Protein AF-A0A815UFK5-F1 (afdb_monomer_lite)

Structure (mmCIF, N/CA/C/O backbone):
data_AF-A0A815UFK5-F1
#
_entry.id   AF-A0A815UFK5-F1
#
loop_
_atom_site.group_PDB
_atom_site.id
_atom_site.type_symbol
_atom_site.label_atom_id
_atom_site.label_alt_id
_atom_site.label_comp_id
_atom_site.label_asym_id
_atom_site.label_entity_id
_atom_site.label_seq_id
_atom_site.pdbx_PDB_ins_code
_atom_site.Cartn_x
_atom_site.Cartn_y
_atom_site.Cartn_z
_atom_site.occupancy
_atom_site.B_iso_or_equiv
_atom_site.auth_seq_id
_atom_site.auth_comp_id
_atom_site.auth_asym_id
_atom_site.auth_atom_id
_atom_site.pdbx_PDB_model_num
ATOM 1 N N . LYS A 1 1 ? 36.139 -1.432 -31.215 1.00 56.62 1 LYS A N 1
ATOM 2 C CA . LYS A 1 1 ? 35.997 -2.813 -30.691 1.00 56.62 1 LYS A CA 1
ATOM 3 C C . LYS A 1 1 ? 36.083 -2.742 -29.177 1.00 56.62 1 LYS A C 1
ATOM 5 O O . LYS A 1 1 ? 37.00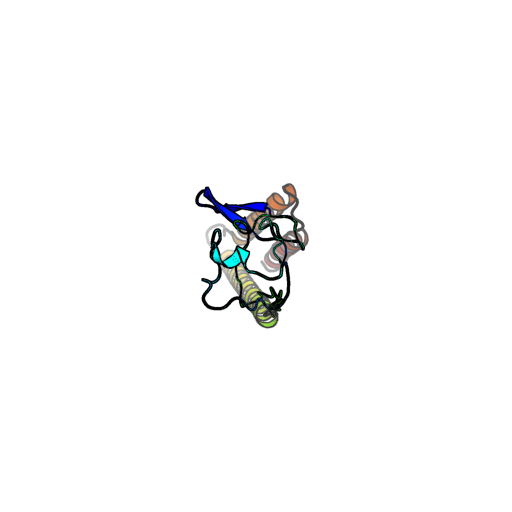8 -2.100 -28.701 1.00 56.62 1 LYS A O 1
ATOM 10 N N . TYR A 1 2 ? 35.176 -3.377 -28.446 1.00 52.62 2 TYR A N 1
ATOM 11 C CA . TYR A 1 2 ? 35.371 -3.650 -27.021 1.00 52.62 2 TYR A CA 1
ATOM 12 C C . TYR A 1 2 ? 35.051 -5.125 -26.753 1.00 52.62 2 TYR A C 1
ATOM 14 O O . TYR A 1 2 ? 34.281 -5.738 -27.498 1.00 52.62 2 TYR A O 1
ATOM 22 N N . ILE A 1 3 ? 35.731 -5.711 -25.771 1.00 52.44 3 ILE A N 1
ATOM 23 C CA . ILE A 1 3 ? 35.521 -7.096 -25.342 1.00 52.44 3 ILE A CA 1
ATOM 24 C C . ILE A 1 3 ? 34.447 -7.050 -24.260 1.00 52.44 3 ILE A C 1
ATOM 26 O O . ILE A 1 3 ? 34.575 -6.281 -23.307 1.00 52.44 3 ILE A O 1
ATOM 30 N N . LYS A 1 4 ? 33.375 -7.825 -24.428 1.00 48.56 4 LYS A N 1
ATOM 31 C CA . LYS A 1 4 ? 32.468 -8.150 -23.327 1.00 48.56 4 LYS A CA 1
ATOM 32 C C . LYS A 1 4 ? 32.757 -9.576 -22.887 1.00 48.56 4 LYS A C 1
ATOM 34 O O . LYS A 1 4 ? 32.911 -10.466 -23.723 1.00 48.56 4 LYS A O 1
ATOM 39 N N . HIS A 1 5 ? 32.833 -9.763 -21.578 1.00 46.47 5 HIS A N 1
ATOM 40 C CA . HIS A 1 5 ? 32.765 -11.082 -20.971 1.00 46.47 5 HIS A CA 1
ATOM 41 C C . HIS A 1 5 ? 31.284 -11.395 -20.780 1.00 46.47 5 HIS A C 1
ATOM 43 O O . HIS A 1 5 ? 30.564 -10.588 -20.188 1.00 46.47 5 HIS A O 1
ATOM 49 N N . ASP A 1 6 ? 30.814 -12.506 -21.340 1.00 53.47 6 ASP A N 1
ATOM 50 C CA . ASP A 1 6 ? 29.507 -13.031 -20.957 1.00 53.47 6 ASP A CA 1
ATOM 51 C C . ASP A 1 6 ? 29.577 -13.685 -19.566 1.00 53.47 6 ASP A C 1
ATOM 53 O O . ASP A 1 6 ? 30.656 -13.877 -19.001 1.00 53.47 6 ASP A O 1
ATOM 57 N N . GLU A 1 7 ? 28.419 -14.028 -19.001 1.00 58.59 7 GLU A N 1
ATOM 58 C CA . GLU A 1 7 ? 28.291 -14.663 -17.678 1.00 58.59 7 GLU A CA 1
ATOM 59 C C . GLU A 1 7 ? 29.023 -16.020 -17.586 1.00 58.59 7 GLU A C 1
ATOM 61 O O . GLU A 1 7 ? 29.221 -16.550 -16.495 1.00 58.59 7 GLU A O 1
ATOM 66 N N . THR A 1 8 ? 29.474 -16.564 -18.725 1.00 63.97 8 THR A N 1
ATOM 67 C CA . THR A 1 8 ? 30.228 -17.820 -18.839 1.00 63.97 8 THR A CA 1
ATOM 68 C C . THR A 1 8 ? 31.736 -17.620 -19.036 1.00 63.97 8 THR A C 1
ATOM 70 O O . THR A 1 8 ? 32.476 -18.594 -19.161 1.00 63.97 8 THR A O 1
ATOM 73 N N . GLY A 1 9 ? 32.219 -16.371 -19.049 1.00 53.41 9 GLY A N 1
ATOM 74 C CA . GLY A 1 9 ? 33.633 -16.030 -19.229 1.00 53.41 9 GLY A CA 1
ATOM 75 C C . GLY A 1 9 ? 34.127 -16.093 -20.679 1.00 53.41 9 GLY A C 1
ATOM 76 O O . GLY A 1 9 ? 35.324 -15.934 -20.923 1.00 53.41 9 GLY A O 1
ATOM 77 N N . LYS A 1 10 ? 33.241 -16.294 -21.660 1.00 54.78 10 LYS A N 1
ATOM 78 C CA . LYS A 1 10 ? 33.602 -16.329 -23.077 1.00 54.78 10 LYS A CA 1
ATOM 79 C C . LYS A 1 10 ? 33.713 -14.900 -23.607 1.00 54.78 10 LYS A C 1
ATOM 81 O O . LYS A 1 10 ? 32.796 -14.085 -23.505 1.00 54.78 10 LYS A O 1
ATOM 86 N N . GLU A 1 11 ? 34.873 -14.581 -24.173 1.00 54.75 11 GLU A N 1
ATOM 87 C CA . GLU A 1 11 ? 35.126 -13.267 -24.759 1.00 54.75 11 GLU A CA 1
ATOM 88 C C . GLU A 1 11 ? 34.340 -13.107 -26.061 1.00 54.75 11 GLU A C 1
ATOM 90 O O . GLU A 1 11 ? 34.618 -13.762 -27.071 1.00 54.75 11 GLU A O 1
ATOM 95 N N . THR A 1 12 ? 33.367 -12.200 -26.064 1.00 52.12 12 THR A N 1
ATOM 96 C CA . THR A 1 12 ? 32.642 -11.816 -27.274 1.00 52.12 12 THR A CA 1
ATOM 97 C C . THR A 1 12 ? 33.147 -10.467 -27.771 1.00 52.12 12 THR A C 1
ATOM 99 O O . THR A 1 12 ? 33.166 -9.448 -27.074 1.00 52.12 12 THR A O 1
ATOM 102 N N . ILE A 1 13 ? 33.625 -10.466 -29.016 1.00 58.94 13 ILE A N 1
ATOM 103 C CA . ILE A 1 13 ? 34.114 -9.265 -29.687 1.00 58.94 13 ILE A CA 1
ATOM 104 C C . ILE A 1 13 ? 32.907 -8.496 -30.222 1.00 58.94 13 ILE A C 1
ATOM 106 O O . ILE A 1 13 ? 32.288 -8.921 -31.197 1.00 58.94 13 ILE A O 1
ATOM 110 N N . HIS A 1 14 ? 32.616 -7.334 -29.636 1.00 57.62 14 HIS A N 1
ATOM 111 C CA . HIS A 1 14 ? 31.624 -6.415 -30.188 1.00 57.62 14 HIS A CA 1
ATOM 112 C C . HIS A 1 14 ? 32.267 -5.473 -31.215 1.00 57.62 14 HIS A C 1
ATOM 114 O O . HIS A 1 14 ? 33.199 -4.704 -30.922 1.00 57.62 14 HIS A O 1
ATOM 120 N N . PHE A 1 15 ? 31.750 -5.539 -32.442 1.00 64.50 15 PHE A N 1
ATOM 121 C CA . PHE A 1 15 ? 32.123 -4.666 -33.550 1.00 64.50 15 PHE A CA 1
ATOM 122 C C . PHE A 1 15 ? 31.351 -3.353 -33.416 1.00 64.50 15 PHE A C 1
ATOM 124 O O . PHE A 1 15 ? 30.128 -3.345 -33.370 1.00 64.50 15 PHE A O 1
ATOM 131 N N . VAL A 1 16 ? 32.085 -2.248 -33.276 1.00 60.81 16 VAL A N 1
ATOM 132 C CA . VAL A 1 16 ? 31.518 -0.935 -32.911 1.00 60.81 16 VAL A CA 1
ATOM 133 C C . VAL A 1 16 ? 31.031 -0.163 -34.140 1.00 60.81 16 VAL A C 1
ATOM 135 O O . VAL A 1 16 ? 30.161 0.690 -34.016 1.00 60.81 16 VAL A O 1
ATOM 138 N N . SER A 1 17 ? 31.572 -0.450 -35.326 1.00 70.50 17 SER A N 1
ATOM 139 C CA . SER A 1 17 ? 31.273 0.315 -36.535 1.00 70.50 17 SER A CA 1
ATOM 140 C C . SER A 1 17 ? 31.242 -0.556 -37.790 1.00 70.50 17 SER A C 1
ATOM 142 O O . SER A 1 17 ? 32.100 -1.417 -38.002 1.00 70.50 17 SER A O 1
ATOM 144 N N . ARG A 1 18 ? 30.247 -0.292 -38.645 1.00 80.88 18 ARG A N 1
ATOM 145 C CA . ARG A 1 18 ? 30.189 -0.789 -40.024 1.00 80.88 18 ARG A CA 1
ATOM 146 C C . ARG A 1 18 ? 31.228 -0.043 -40.858 1.00 80.88 18 ARG A C 1
ATOM 148 O O . ARG A 1 18 ? 31.261 1.183 -40.832 1.00 80.88 18 ARG A O 1
ATOM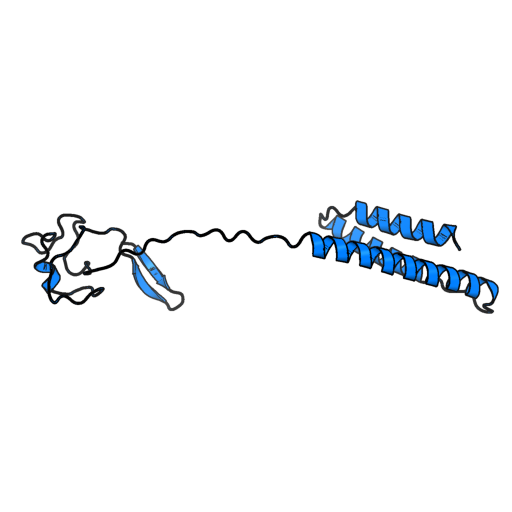 155 N N . CYS A 1 19 ? 32.049 -0.780 -41.604 1.00 85.38 19 CYS A N 1
ATOM 156 C CA . CYS A 1 19 ? 33.118 -0.186 -42.411 1.00 85.38 19 CYS A CA 1
ATOM 157 C C . CYS A 1 19 ? 32.581 0.434 -43.708 1.00 85.38 19 CYS A C 1
ATOM 159 O O . CYS A 1 19 ? 32.927 1.562 -44.022 1.00 85.38 19 CYS A O 1
ATOM 161 N N . HIS A 1 20 ? 31.675 -0.239 -44.419 1.00 83.12 20 HIS A N 1
ATOM 162 C CA . HIS A 1 20 ? 30.965 0.319 -45.574 1.00 83.12 20 HIS A CA 1
ATOM 163 C C . HIS A 1 20 ? 29.577 -0.317 -45.708 1.00 83.12 20 HIS A C 1
ATOM 165 O O . HIS A 1 20 ? 29.292 -1.348 -45.097 1.00 83.12 20 HIS A O 1
ATOM 171 N N . LYS A 1 21 ? 28.694 0.326 -46.477 1.00 77.12 21 LYS A N 1
ATOM 172 C CA . LYS A 1 21 ? 27.385 -0.232 -46.847 1.00 77.12 21 LYS A CA 1
ATOM 173 C C . LYS A 1 21 ? 27.555 -1.153 -48.059 1.00 77.12 21 LYS A C 1
ATOM 175 O O . LYS A 1 21 ? 28.343 -0.814 -48.933 1.00 77.12 21 LYS A O 1
ATOM 180 N N . HIS A 1 22 ? 26.788 -2.247 -48.097 1.00 76.12 22 HIS A N 1
ATOM 181 C CA . HIS A 1 22 ? 26.732 -3.232 -49.189 1.00 76.12 22 HIS A CA 1
ATOM 182 C C . HIS A 1 22 ? 28.105 -3.794 -49.588 1.00 76.12 22 HIS A C 1
ATOM 184 O O . HIS A 1 22 ? 28.816 -3.226 -50.413 1.00 76.12 22 HIS A O 1
ATOM 190 N N . CYS A 1 23 ? 28.488 -4.922 -48.990 1.00 82.94 23 CYS A N 1
ATOM 191 C CA . CYS A 1 23 ? 29.649 -5.671 -49.452 1.00 82.94 23 CYS A CA 1
ATOM 192 C C . CYS A 1 23 ? 29.242 -6.581 -50.610 1.00 82.94 23 CYS A C 1
ATOM 194 O O . CYS A 1 23 ? 28.275 -7.324 -50.496 1.00 82.94 23 CYS A O 1
ATOM 196 N N . TYR A 1 24 ? 29.970 -6.485 -51.721 1.00 81.19 24 TYR A N 1
ATOM 197 C CA . TYR A 1 24 ? 29.717 -7.255 -52.943 1.00 81.19 24 TYR A CA 1
ATOM 198 C C . TYR A 1 24 ? 30.586 -8.516 -53.023 1.00 81.19 24 TYR A C 1
ATOM 200 O O . TYR A 1 24 ? 30.790 -9.059 -54.103 1.00 81.19 24 TYR A O 1
ATOM 208 N N . LEU A 1 25 ? 31.151 -8.955 -51.894 1.00 84.44 25 LEU A N 1
ATOM 209 C CA . LEU A 1 25 ? 31.897 -10.203 -51.843 1.00 84.44 25 LEU A CA 1
ATOM 210 C C . LEU A 1 25 ? 30.928 -11.380 -51.957 1.00 84.44 25 LEU A C 1
ATOM 212 O O . LEU A 1 25 ? 30.065 -11.577 -51.104 1.00 84.44 25 LEU A O 1
ATOM 216 N N . GLU A 1 26 ? 31.093 -12.170 -53.010 1.00 76.25 26 GLU A N 1
ATOM 217 C CA . GLU A 1 26 ? 30.329 -13.394 -53.226 1.00 76.25 26 GLU A CA 1
ATOM 218 C C . GLU A 1 26 ? 31.054 -14.593 -52.599 1.00 76.25 26 GLU A C 1
ATOM 220 O O . GLU A 1 26 ? 32.282 -14.645 -52.558 1.00 76.25 26 GLU A O 1
ATOM 225 N N . ASN A 1 27 ? 30.294 -15.584 -52.121 1.00 74.56 27 ASN A N 1
ATOM 226 C CA . ASN A 1 27 ? 30.813 -16.832 -51.537 1.00 74.56 27 ASN A CA 1
ATOM 227 C C . ASN A 1 27 ? 31.652 -16.673 -50.251 1.00 74.56 27 ASN A C 1
ATOM 229 O O . ASN A 1 27 ? 32.470 -17.535 -49.925 1.00 74.56 27 ASN A O 1
ATOM 233 N N . VAL A 1 28 ? 31.427 -15.605 -49.483 1.00 81.31 28 VAL A N 1
ATOM 234 C CA . VAL A 1 28 ? 32.065 -15.395 -48.175 1.00 81.31 28 VAL A CA 1
ATOM 235 C C . VAL A 1 28 ? 31.089 -15.760 -47.063 1.00 81.31 28 VAL A C 1
ATOM 237 O O . VAL A 1 28 ? 29.944 -15.323 -47.068 1.00 81.31 28 VAL A O 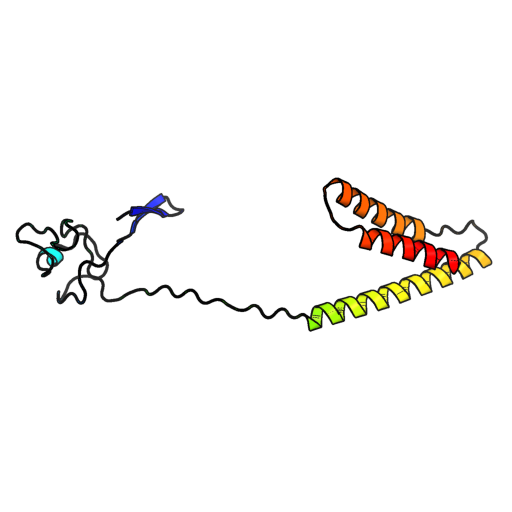1
ATOM 240 N N . ALA A 1 29 ? 31.541 -16.566 -46.100 1.00 79.69 29 ALA A N 1
ATOM 241 C CA . ALA A 1 29 ? 30.725 -16.939 -44.950 1.00 79.69 29 ALA A CA 1
ATOM 242 C C . ALA A 1 29 ? 30.378 -15.711 -44.088 1.00 79.69 29 ALA A C 1
ATOM 244 O O . ALA A 1 29 ? 31.274 -15.003 -43.612 1.00 79.69 29 ALA A O 1
ATOM 245 N N . ASP A 1 30 ? 29.080 -15.495 -43.870 1.00 81.25 30 ASP A N 1
ATOM 246 C CA . ASP A 1 30 ? 28.555 -14.418 -43.031 1.00 81.25 30 ASP A CA 1
ATOM 247 C C . ASP A 1 30 ? 28.970 -14.590 -41.563 1.00 81.25 30 ASP A C 1
ATOM 249 O O . ASP A 1 30 ? 29.120 -15.698 -41.053 1.00 81.25 30 ASP A O 1
ATOM 253 N N . GLU A 1 31 ? 29.172 -13.469 -40.871 1.00 77.31 31 GLU A N 1
ATOM 254 C CA . GLU A 1 31 ? 29.513 -13.364 -39.446 1.00 77.31 31 GLU A CA 1
ATOM 255 C C . GLU A 1 31 ? 30.810 -14.058 -38.984 1.00 77.31 31 GLU A C 1
ATOM 257 O O . GLU A 1 31 ? 31.122 -14.054 -37.784 1.00 77.31 31 GLU A O 1
ATOM 262 N N . VAL A 1 32 ? 31.614 -14.586 -39.906 1.00 81.62 32 VAL A N 1
ATOM 263 C CA . VAL A 1 32 ? 32.895 -15.240 -39.613 1.00 81.62 32 VAL A CA 1
ATOM 264 C C . VAL A 1 32 ? 34.032 -14.213 -39.607 1.00 81.62 32 VAL A C 1
ATOM 266 O O . VAL A 1 32 ? 34.202 -13.444 -40.552 1.00 81.62 32 VAL A O 1
ATOM 269 N N . VAL A 1 33 ? 34.819 -14.193 -38.523 1.00 80.50 33 VAL A N 1
ATOM 270 C CA . VAL A 1 33 ? 36.115 -13.485 -38.484 1.00 80.50 33 VAL A CA 1
ATOM 271 C C . VAL A 1 33 ? 37.211 -14.352 -39.085 1.00 80.50 33 VAL A C 1
ATOM 273 O O . VAL A 1 33 ? 37.100 -15.574 -39.067 1.00 80.50 33 VAL A O 1
ATOM 276 N N . ASN A 1 34 ? 38.310 -13.728 -39.516 1.00 83.44 34 ASN A N 1
ATOM 277 C CA . ASN A 1 34 ? 39.475 -14.438 -40.052 1.00 83.44 34 ASN A CA 1
ATOM 278 C C . ASN A 1 34 ? 39.159 -15.264 -41.314 1.00 83.44 34 ASN A C 1
ATOM 280 O O . ASN A 1 34 ? 39.716 -16.338 -41.514 1.00 83.44 34 ASN A O 1
ATOM 284 N N . ASN A 1 35 ? 38.256 -14.757 -42.157 1.00 83.88 35 ASN A N 1
ATOM 285 C CA . ASN A 1 35 ? 38.027 -15.295 -43.491 1.00 83.88 35 ASN A CA 1
ATOM 286 C C . ASN A 1 35 ? 38.920 -14.556 -44.496 1.00 83.88 35 ASN A C 1
ATOM 288 O O . ASN A 1 35 ? 38.748 -13.356 -44.705 1.00 83.88 35 ASN A O 1
ATOM 292 N N . ASP A 1 36 ? 39.869 -15.267 -45.102 1.00 86.00 36 ASP A N 1
ATOM 293 C CA . ASP A 1 36 ? 40.842 -14.713 -46.047 1.00 86.00 36 ASP A CA 1
ATOM 294 C C . ASP A 1 36 ? 40.200 -14.021 -47.254 1.00 86.00 36 ASP A C 1
ATOM 296 O O . ASP A 1 36 ? 40.768 -13.051 -47.748 1.00 86.00 36 ASP A O 1
ATOM 300 N N . ALA A 1 37 ? 38.995 -14.428 -47.667 1.00 86.31 37 ALA A N 1
ATOM 301 C CA . ALA A 1 37 ? 38.259 -13.783 -48.757 1.00 86.31 37 ALA A CA 1
ATOM 302 C C . ALA A 1 37 ? 37.877 -12.321 -48.446 1.00 86.31 37 ALA A C 1
ATOM 304 O O . ALA A 1 37 ? 37.572 -11.540 -49.342 1.00 86.31 37 ALA A O 1
ATOM 305 N N . LEU A 1 38 ? 37.934 -11.904 -47.174 1.00 87.25 38 LEU A N 1
ATOM 306 C CA . LEU A 1 38 ? 37.743 -10.505 -46.786 1.00 87.25 38 LEU A CA 1
ATOM 307 C C . LEU A 1 38 ? 38.889 -9.596 -47.242 1.00 87.25 38 LEU A C 1
ATOM 309 O O . LEU A 1 38 ? 38.696 -8.381 -47.245 1.00 87.25 38 LEU A O 1
ATOM 313 N N . LYS A 1 39 ? 40.053 -10.147 -47.619 1.00 86.75 39 LYS A N 1
ATOM 314 C CA . LYS A 1 39 ? 41.160 -9.388 -48.229 1.00 86.75 39 LYS A CA 1
ATOM 315 C C . LYS A 1 39 ? 40.747 -8.750 -49.551 1.00 86.75 39 LYS A C 1
ATOM 317 O O . LYS A 1 39 ? 41.188 -7.646 -49.838 1.00 86.75 39 LYS A O 1
ATOM 322 N N . ASP A 1 40 ? 39.853 -9.406 -50.287 1.00 87.31 40 ASP A N 1
ATOM 323 C CA . ASP A 1 40 ? 39.372 -8.955 -51.596 1.00 87.31 40 ASP A CA 1
ATOM 324 C C . ASP A 1 40 ? 38.229 -7.932 -51.481 1.00 87.31 40 ASP A C 1
ATOM 326 O O . ASP A 1 40 ? 37.668 -7.474 -52.477 1.00 87.31 40 ASP A O 1
ATOM 330 N N . CYS A 1 41 ? 37.848 -7.560 -50.255 1.00 87.12 41 CYS A N 1
ATOM 331 C CA . CYS A 1 41 ? 36.859 -6.520 -50.029 1.00 87.12 41 CYS A CA 1
ATOM 332 C C . CYS A 1 41 ? 37.392 -5.170 -50.519 1.00 87.12 41 CYS A C 1
ATOM 334 O O . CYS A 1 41 ? 38.493 -4.765 -50.159 1.00 87.12 41 CYS A O 1
ATOM 336 N N . THR A 1 42 ? 36.562 -4.395 -51.222 1.00 87.38 42 THR A N 1
ATOM 337 C CA . THR A 1 42 ? 36.919 -3.052 -51.719 1.00 87.38 42 THR A CA 1
ATOM 338 C C . THR A 1 42 ? 37.310 -2.060 -50.621 1.00 87.38 42 THR A C 1
ATOM 340 O O . THR A 1 42 ? 37.870 -1.006 -50.904 1.00 87.38 42 THR A O 1
ATOM 343 N N . ALA A 1 43 ? 36.966 -2.351 -49.365 1.00 87.31 43 ALA A N 1
ATOM 344 C CA . ALA A 1 43 ? 37.361 -1.543 -48.220 1.00 87.31 43 ALA A CA 1
ATOM 345 C C . ALA A 1 43 ? 38.757 -1.890 -47.674 1.00 87.31 43 ALA A C 1
ATOM 347 O O . ALA A 1 43 ? 39.194 -1.222 -46.735 1.00 87.31 43 ALA A O 1
ATOM 348 N N . MET A 1 44 ? 39.428 -2.921 -48.194 1.00 89.75 44 MET A N 1
ATOM 349 C CA . MET A 1 44 ? 40.796 -3.293 -47.829 1.00 89.75 44 MET A CA 1
ATOM 350 C C . MET A 1 44 ? 41.802 -2.662 -48.786 1.00 89.75 44 MET A C 1
ATOM 352 O O . MET A 1 44 ? 41.562 -2.564 -49.986 1.00 89.75 44 MET A O 1
ATOM 356 N N . ASP A 1 45 ? 42.931 -2.227 -48.236 1.00 89.94 45 ASP A N 1
ATOM 357 C CA . ASP A 1 45 ? 44.091 -1.818 -49.013 1.00 89.94 45 ASP A CA 1
ATOM 358 C C . ASP A 1 45 ? 44.947 -3.021 -49.446 1.00 89.94 45 ASP A C 1
ATOM 360 O O . ASP A 1 45 ? 44.696 -4.172 -49.082 1.00 89.94 45 ASP A O 1
ATOM 364 N N . GLU A 1 46 ? 46.004 -2.727 -50.200 1.00 88.06 46 GLU A N 1
ATOM 365 C CA . GLU A 1 46 ? 46.977 -3.686 -50.741 1.00 88.06 46 GLU A CA 1
ATOM 366 C C . GLU A 1 46 ? 47.654 -4.545 -49.654 1.00 88.06 46 GLU A C 1
ATOM 368 O O . GLU A 1 46 ? 48.104 -5.659 -49.913 1.00 88.06 46 GLU A O 1
ATOM 373 N N . ASN A 1 47 ? 47.711 -4.037 -48.419 1.00 87.94 47 ASN A N 1
ATOM 374 C CA . ASN A 1 47 ? 48.307 -4.702 -47.263 1.00 87.94 47 ASN A CA 1
ATOM 375 C C . ASN A 1 47 ? 47.257 -5.450 -46.418 1.00 87.94 47 ASN A C 1
ATOM 377 O O . ASN A 1 47 ? 47.568 -5.958 -45.335 1.00 87.94 47 ASN A O 1
ATOM 381 N N . GLY A 1 48 ? 46.004 -5.510 -46.879 1.00 85.94 48 GLY A N 1
ATOM 382 C CA . GLY A 1 48 ? 44.891 -6.135 -46.173 1.00 85.94 48 GLY A CA 1
ATOM 383 C C . GLY A 1 48 ? 44.432 -5.350 -44.943 1.00 85.94 48 GLY A C 1
ATOM 384 O O . GLY A 1 48 ? 43.873 -5.934 -44.010 1.00 85.94 48 GLY A O 1
ATOM 385 N N . LYS A 1 49 ? 44.690 -4.042 -44.896 1.00 91.38 49 LYS A N 1
ATOM 386 C CA . LYS A 1 49 ? 44.225 -3.135 -43.849 1.00 91.38 49 LYS A CA 1
ATOM 387 C C . LYS A 1 49 ? 43.016 -2.359 -44.359 1.00 91.38 49 LYS A C 1
ATOM 389 O O . LYS A 1 49 ? 43.021 -1.792 -45.444 1.00 91.38 49 LYS A O 1
ATOM 394 N N . CYS A 1 50 ? 41.961 -2.311 -43.559 1.00 89.38 50 CYS A N 1
ATOM 395 C CA . CYS A 1 50 ? 40.755 -1.600 -43.934 1.00 89.38 50 CYS A CA 1
ATOM 396 C C . CYS A 1 50 ? 40.992 -0.088 -43.937 1.00 89.38 50 CYS A C 1
ATOM 398 O O . CYS A 1 50 ? 41.411 0.483 -42.928 1.00 89.38 50 CYS A O 1
ATOM 400 N N . THR A 1 51 ? 40.638 0.578 -45.031 1.00 88.81 51 THR A N 1
ATOM 401 C CA . THR A 1 51 ? 40.767 2.033 -45.193 1.00 88.81 51 THR A CA 1
ATOM 402 C C . THR A 1 51 ? 39.785 2.821 -44.322 1.00 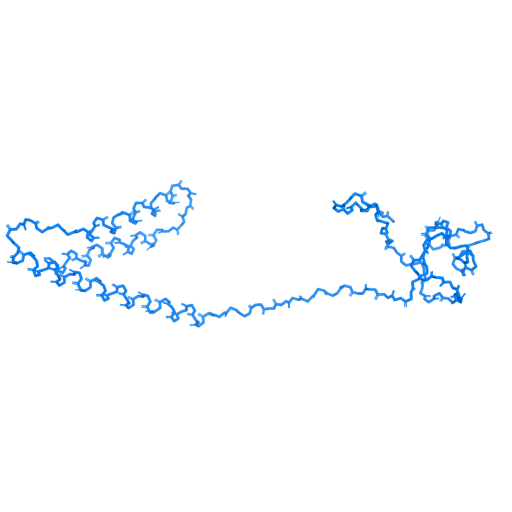88.81 51 THR A C 1
ATOM 404 O O . THR A 1 51 ? 40.038 3.979 -44.002 1.00 88.81 51 THR A O 1
ATOM 407 N N . MET A 1 52 ? 38.695 2.188 -43.873 1.00 85.75 52 MET A N 1
ATOM 408 C CA . MET A 1 52 ? 37.630 2.837 -43.098 1.00 85.75 52 MET A CA 1
ATOM 409 C C . MET A 1 52 ? 37.877 2.824 -41.588 1.00 85.75 52 MET A C 1
ATOM 411 O O . MET A 1 52 ? 37.534 3.777 -40.895 1.00 85.75 52 MET A O 1
ATOM 415 N N . CYS A 1 53 ? 38.448 1.742 -41.055 1.00 85.56 53 CYS A N 1
ATOM 416 C CA . CYS A 1 53 ? 38.672 1.594 -39.612 1.00 85.56 53 CYS A CA 1
ATOM 417 C C . CYS A 1 53 ? 40.134 1.316 -39.231 1.00 85.56 53 CYS A C 1
ATOM 419 O O . CYS A 1 53 ? 40.460 1.305 -38.045 1.00 85.56 53 CYS A O 1
ATOM 421 N N . GLY A 1 54 ? 41.017 1.082 -40.205 1.00 84.38 54 GLY A N 1
ATOM 422 C CA . GLY A 1 54 ? 42.448 0.872 -39.991 1.00 84.38 54 GLY A CA 1
ATOM 423 C C . GLY A 1 54 ? 42.835 -0.499 -39.430 1.00 84.38 54 GLY A C 1
ATOM 424 O O . GLY A 1 54 ? 44.005 -0.696 -39.101 1.00 84.38 54 GLY A O 1
ATOM 425 N N . TYR A 1 55 ? 41.900 -1.442 -39.298 1.00 85.94 55 TYR A N 1
ATOM 426 C CA . TYR A 1 55 ? 42.186 -2.796 -38.818 1.00 85.94 55 TYR A CA 1
ATOM 427 C C . TYR A 1 55 ? 42.459 -3.769 -39.967 1.00 85.94 55 TYR A C 1
ATOM 429 O O . TYR A 1 55 ? 42.011 -3.561 -41.086 1.00 85.94 55 TYR A O 1
ATOM 437 N N . LEU A 1 56 ? 43.200 -4.841 -39.682 1.00 87.81 56 LEU A N 1
ATOM 438 C CA . LEU A 1 56 ? 43.465 -5.911 -40.647 1.00 87.81 56 LEU A CA 1
ATOM 439 C C . LEU A 1 56 ? 42.195 -6.709 -40.965 1.00 87.81 56 LEU A C 1
ATOM 441 O O . LEU A 1 56 ? 41.348 -6.897 -40.088 1.00 87.81 56 LEU A O 1
ATOM 445 N N . TRP A 1 57 ? 42.122 -7.247 -42.183 1.00 86.94 57 TRP A N 1
ATOM 446 C CA . TRP A 1 57 ? 41.019 -8.061 -42.706 1.00 86.94 57 TRP A CA 1
ATOM 447 C C . TRP A 1 57 ? 40.566 -9.177 -41.753 1.00 86.94 57 TRP A C 1
ATOM 449 O O . TRP A 1 57 ? 39.372 -9.434 -41.623 1.00 86.94 57 TRP A O 1
ATOM 459 N N . ASN A 1 58 ? 41.484 -9.781 -40.992 1.00 86.69 58 ASN A N 1
ATOM 460 C CA . ASN A 1 58 ? 41.169 -10.859 -40.052 1.00 86.69 58 ASN A CA 1
ATOM 461 C C . ASN A 1 58 ? 40.315 -10.418 -38.849 1.00 86.69 58 ASN A C 1
ATOM 463 O O . ASN A 1 58 ? 39.764 -11.254 -38.132 1.00 86.69 58 ASN A O 1
ATOM 467 N N . LYS A 1 59 ? 40.183 -9.107 -38.627 1.00 84.81 59 LYS A N 1
ATOM 468 C CA . LYS A 1 59 ? 39.307 -8.504 -37.615 1.00 84.81 59 LYS A CA 1
ATOM 469 C C . LYS A 1 59 ? 37.974 -8.027 -38.193 1.00 84.81 59 LYS A C 1
ATOM 471 O O . LYS A 1 59 ? 37.234 -7.361 -37.476 1.00 84.81 59 LYS A O 1
ATOM 476 N N . HIS A 1 60 ? 37.669 -8.328 -39.451 1.00 85.44 60 HIS A N 1
ATOM 477 C CA . HIS A 1 60 ? 36.409 -7.969 -40.094 1.00 85.44 60 HIS A CA 1
ATOM 478 C C . HIS A 1 60 ? 35.487 -9.180 -40.217 1.00 85.44 60 HIS A C 1
ATOM 480 O O . HIS A 1 60 ? 35.924 -10.322 -40.101 1.00 85.44 60 HIS A O 1
ATOM 486 N N . LYS A 1 61 ? 34.200 -8.902 -40.426 1.00 87.00 61 LYS A N 1
ATOM 487 C CA . LYS A 1 61 ? 33.156 -9.884 -40.719 1.00 87.00 61 LYS A CA 1
ATOM 488 C C . LYS A 1 61 ? 32.355 -9.404 -41.921 1.00 87.00 61 LYS A C 1
ATOM 490 O O . LYS A 1 61 ? 32.100 -8.202 -42.033 1.00 87.00 61 LYS A O 1
ATOM 495 N N . HIS A 1 62 ? 31.928 -10.334 -42.766 1.00 86.75 62 HIS A N 1
ATOM 496 C CA . HIS A 1 62 ? 30.874 -10.076 -43.741 1.00 86.75 62 HIS A CA 1
ATOM 497 C C . HIS A 1 62 ? 29.519 -10.115 -43.020 1.00 86.75 62 HIS A C 1
ATOM 499 O O . HIS A 1 62 ? 29.274 -11.037 -42.247 1.00 86.75 62 HIS A O 1
ATOM 505 N N . ILE A 1 63 ? 28.678 -9.090 -43.179 1.00 83.25 63 ILE A N 1
ATOM 506 C CA . ILE A 1 63 ? 27.352 -9.023 -42.544 1.00 83.25 63 ILE A CA 1
ATOM 507 C C . ILE A 1 63 ? 26.361 -8.504 -43.586 1.00 83.25 63 ILE A C 1
ATOM 509 O O . ILE A 1 63 ? 26.592 -7.456 -44.191 1.00 83.25 63 ILE A O 1
ATOM 513 N N . THR A 1 64 ? 25.260 -9.228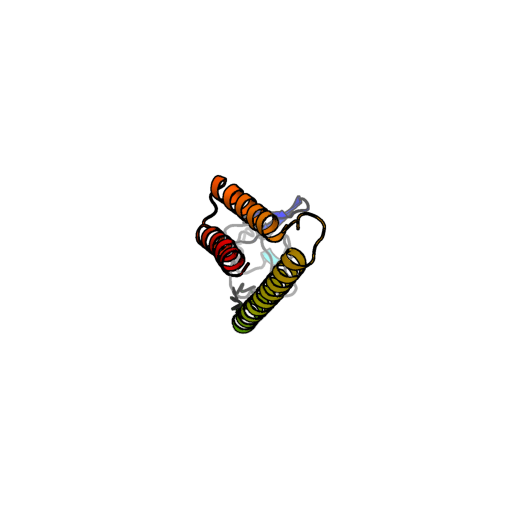 -43.771 1.00 80.88 64 THR A N 1
ATOM 514 C CA . THR A 1 64 ? 24.222 -8.966 -44.783 1.00 80.88 64 THR A CA 1
ATOM 515 C C . THR A 1 64 ? 22.982 -8.260 -44.225 1.00 80.88 64 THR A C 1
ATOM 517 O O . THR A 1 64 ? 22.126 -7.818 -44.988 1.00 80.88 64 THR A O 1
ATOM 520 N N . TYR A 1 65 ? 22.893 -8.092 -42.903 1.00 72.06 65 TYR A N 1
ATOM 521 C CA . TYR A 1 65 ? 21.770 -7.456 -42.216 1.00 72.06 65 TYR A CA 1
ATOM 522 C C . TYR A 1 65 ? 22.220 -6.340 -41.258 1.00 72.06 65 TYR A C 1
ATOM 524 O O . TYR A 1 65 ? 23.371 -6.264 -40.832 1.00 72.06 65 TYR A O 1
ATOM 532 N N . GLU A 1 66 ? 21.290 -5.456 -40.898 1.00 69.88 66 GLU A N 1
ATOM 533 C CA . GLU A 1 66 ? 21.494 -4.400 -39.902 1.00 69.88 66 GLU A CA 1
ATOM 534 C C . GLU A 1 66 ? 20.473 -4.589 -38.775 1.00 69.88 66 GLU A C 1
ATOM 536 O O . GLU A 1 66 ? 19.265 -4.567 -39.016 1.00 69.88 66 GLU A O 1
ATOM 541 N N . ILE A 1 67 ? 20.949 -4.809 -37.544 1.00 68.56 67 ILE A N 1
ATOM 542 C CA . ILE A 1 67 ? 20.073 -4.888 -36.367 1.00 68.56 67 ILE A CA 1
ATOM 543 C C . ILE A 1 67 ? 19.778 -3.466 -35.907 1.00 68.56 67 ILE A C 1
ATOM 545 O O . ILE A 1 67 ? 20.643 -2.786 -35.355 1.00 68.56 67 ILE A O 1
ATOM 549 N N . ASN A 1 68 ? 18.536 -3.036 -36.093 1.00 69.56 68 ASN A N 1
ATOM 550 C CA . ASN A 1 68 ? 18.032 -1.804 -35.508 1.00 69.56 68 ASN A CA 1
ATOM 551 C C . ASN A 1 68 ? 17.348 -2.137 -34.180 1.00 69.56 68 ASN A C 1
ATOM 553 O O . ASN A 1 68 ? 16.280 -2.745 -34.160 1.00 69.56 68 ASN A O 1
ATOM 557 N N . HIS A 1 69 ? 17.959 -1.747 -33.062 1.00 64.81 69 HIS A N 1
ATOM 558 C CA . HIS A 1 69 ? 17.308 -1.842 -31.758 1.00 64.81 69 HIS A CA 1
ATOM 559 C C . HIS A 1 69 ? 16.315 -0.689 -31.608 1.00 64.81 69 HIS A C 1
ATOM 561 O O . HIS A 1 69 ? 16.709 0.455 -31.391 1.00 64.81 69 HIS A O 1
ATOM 567 N N . THR A 1 70 ? 15.023 -0.982 -31.708 1.00 59.72 70 THR A N 1
ATOM 568 C CA . THR A 1 70 ? 13.964 -0.026 -31.372 1.00 59.72 70 THR A CA 1
ATOM 569 C C . THR A 1 70 ? 13.480 -0.277 -29.951 1.00 59.72 70 THR A C 1
ATOM 571 O O . THR A 1 70 ? 12.981 -1.358 -29.644 1.00 59.72 70 THR A O 1
ATOM 574 N N . LEU A 1 71 ? 13.604 0.728 -29.084 1.00 65.88 71 LEU A N 1
ATOM 575 C CA . LEU A 1 71 ? 12.952 0.731 -27.776 1.00 65.88 71 LEU A CA 1
ATOM 576 C C . LEU A 1 71 ? 11.446 0.930 -27.982 1.00 65.88 71 LEU A C 1
ATOM 578 O O . LEU A 1 71 ? 11.005 2.017 -28.349 1.00 65.88 71 LEU A O 1
ATOM 582 N N . SER A 1 72 ? 10.657 -0.117 -27.757 1.00 56.22 72 SER A N 1
ATOM 583 C CA . SER A 1 72 ? 9.202 -0.008 -27.671 1.00 56.22 72 SER A CA 1
ATOM 584 C C . SER A 1 72 ? 8.792 0.131 -26.209 1.00 56.22 72 SER A C 1
ATOM 586 O O . SER A 1 72 ? 8.990 -0.789 -25.414 1.00 56.22 72 SER A O 1
ATOM 588 N N . TYR A 1 73 ? 8.200 1.266 -25.850 1.00 63.50 73 TYR A N 1
ATOM 589 C CA . TYR A 1 73 ? 7.587 1.441 -24.539 1.00 63.50 73 TYR A CA 1
ATOM 590 C C . TYR A 1 73 ? 6.209 0.775 -24.540 1.00 63.50 73 TYR A C 1
ATOM 592 O O . TYR A 1 73 ? 5.332 1.153 -25.315 1.00 63.50 73 TYR A O 1
ATOM 600 N N . VAL A 1 74 ? 6.014 -0.224 -23.679 1.00 64.06 74 VAL A N 1
ATOM 601 C CA . VAL A 1 74 ? 4.690 -0.797 -23.419 1.00 64.06 74 VAL A CA 1
ATOM 602 C C . VAL A 1 74 ? 4.029 0.057 -22.342 1.00 64.06 74 VAL A C 1
ATOM 604 O O . VAL A 1 74 ? 4.484 0.080 -21.200 1.00 64.06 74 VAL A O 1
ATOM 607 N N . LEU A 1 75 ? 2.965 0.779 -22.699 1.00 63.53 75 LEU A N 1
ATOM 608 C CA . LEU A 1 75 ? 2.107 1.444 -21.720 1.00 63.53 75 LEU A CA 1
ATOM 609 C C . LEU A 1 75 ? 1.322 0.368 -20.963 1.00 63.53 75 LEU A C 1
ATOM 611 O O . LEU A 1 75 ? 0.364 -0.198 -21.491 1.00 63.53 75 LEU A O 1
ATOM 615 N N . LEU A 1 76 ? 1.728 0.083 -19.727 1.00 64.75 76 LEU A N 1
ATOM 616 C CA . LEU A 1 76 ? 0.903 -0.671 -18.790 1.00 64.75 76 LEU A CA 1
ATOM 617 C C . LEU A 1 76 ? -0.323 0.190 -18.476 1.00 64.75 76 LEU A C 1
ATOM 619 O O . LEU A 1 76 ? -0.208 1.224 -17.822 1.00 64.75 76 LEU A O 1
ATOM 623 N N . ARG A 1 77 ? -1.498 -0.202 -18.979 1.00 63.88 77 ARG A N 1
ATOM 624 C CA . ARG A 1 77 ? -2.753 0.401 -18.526 1.00 63.88 77 ARG A CA 1
ATOM 625 C C . ARG A 1 77 ? -2.958 -0.039 -17.083 1.00 63.88 77 ARG A C 1
ATOM 627 O O . ARG A 1 77 ? -3.134 -1.226 -16.820 1.00 63.88 77 ARG A O 1
ATOM 634 N N . GLU A 1 78 ? -2.895 0.897 -16.149 1.00 62.00 78 GLU A N 1
ATOM 635 C CA . GLU A 1 78 ? -3.285 0.618 -14.775 1.00 62.00 78 GLU A CA 1
ATOM 636 C C . GLU A 1 78 ? -4.786 0.307 -14.754 1.00 62.00 78 GLU A C 1
ATOM 638 O O . GLU A 1 78 ? -5.603 1.128 -15.161 1.00 62.00 78 GLU A O 1
ATOM 643 N N . HIS A 1 79 ? -5.162 -0.891 -14.300 1.00 64.75 79 HIS A N 1
ATOM 644 C CA . HIS A 1 79 ? -6.556 -1.251 -14.026 1.00 64.75 79 HIS A CA 1
ATOM 645 C C . HIS A 1 79 ? -7.020 -0.544 -12.739 1.00 64.75 79 HIS A C 1
ATOM 647 O O . HIS A 1 79 ? -7.156 -1.160 -11.681 1.00 64.75 79 HIS A O 1
ATOM 653 N N . THR A 1 80 ? -7.180 0.777 -12.802 1.00 63.38 80 THR A N 1
ATOM 654 C CA . THR A 1 80 ? -7.603 1.628 -11.678 1.00 63.38 80 THR A CA 1
ATOM 655 C C . THR A 1 80 ? -8.984 1.230 -11.166 1.00 63.38 80 THR A C 1
ATOM 657 O O . THR A 1 80 ? -9.170 1.082 -9.959 1.00 63.38 80 THR A O 1
ATOM 660 N N . ASP A 1 81 ? -9.904 0.917 -12.078 1.00 72.81 81 ASP A N 1
ATOM 661 C CA . ASP A 1 81 ? -11.303 0.616 -11.757 1.00 72.81 81 ASP A CA 1
ATOM 662 C C . ASP A 1 81 ? -11.455 -0.651 -10.899 1.00 72.81 81 ASP A C 1
ATOM 664 O O . ASP A 1 81 ? -12.337 -0.750 -10.045 1.00 72.81 81 ASP A O 1
ATOM 668 N N . GLU A 1 82 ? -10.581 -1.643 -11.083 1.00 80.88 82 GLU A N 1
ATOM 669 C CA . GLU A 1 82 ? -10.612 -2.876 -10.291 1.00 80.88 82 GLU A CA 1
ATOM 670 C C . GLU A 1 82 ? -10.110 -2.637 -8.860 1.00 80.88 82 GLU A C 1
ATOM 672 O O . GLU A 1 82 ? -10.692 -3.141 -7.893 1.00 80.88 82 GLU A O 1
ATOM 677 N N . LYS A 1 83 ? -9.071 -1.805 -8.709 1.00 82.75 83 LYS A N 1
ATOM 678 C CA . LYS A 1 83 ? -8.521 -1.423 -7.402 1.00 82.75 83 LYS A CA 1
ATOM 679 C C . LYS A 1 83 ? -9.527 -0.605 -6.596 1.00 82.75 83 LYS A C 1
ATOM 681 O O . LYS A 1 83 ? -9.734 -0.891 -5.417 1.00 82.75 83 LYS A O 1
ATOM 686 N N . GLU A 1 84 ? -10.188 0.364 -7.222 1.00 87.38 84 GLU A N 1
ATOM 687 C CA . GLU A 1 84 ? -11.209 1.191 -6.569 1.00 87.38 84 GLU A CA 1
ATOM 688 C C . GLU A 1 84 ? -12.404 0.356 -6.100 1.00 87.38 84 GLU A C 1
ATOM 690 O O . GLU A 1 84 ? -12.818 0.446 -4.940 1.00 87.38 84 GLU A O 1
ATOM 695 N N . ASN A 1 85 ? -12.893 -0.549 -6.953 1.00 89.69 85 ASN A N 1
ATOM 696 C CA . ASN A 1 85 ? -13.953 -1.485 -6.584 1.00 89.69 85 ASN A CA 1
ATOM 697 C C . ASN A 1 85 ? -13.543 -2.399 -5.423 1.00 89.69 85 ASN A C 1
ATOM 699 O O . ASN A 1 85 ? -14.362 -2.706 -4.550 1.00 89.69 85 ASN A O 1
ATOM 703 N N . ARG A 1 86 ? -12.278 -2.837 -5.378 1.00 91.12 86 ARG A N 1
ATOM 704 C CA . ARG A 1 86 ? -11.771 -3.651 -4.269 1.00 91.12 86 ARG A CA 1
ATOM 705 C C . ARG A 1 86 ? -11.734 -2.862 -2.963 1.00 91.12 86 ARG A C 1
ATOM 707 O O . ARG A 1 86 ? -12.189 -3.390 -1.950 1.00 91.12 86 ARG A O 1
ATOM 714 N N . ILE A 1 87 ? -11.258 -1.617 -2.988 1.00 90.69 87 ILE A N 1
ATOM 715 C CA . ILE A 1 87 ? -11.244 -0.728 -1.815 1.00 90.69 87 ILE A CA 1
ATOM 716 C C . ILE A 1 87 ? -12.667 -0.517 -1.290 1.00 90.69 87 ILE A C 1
ATOM 718 O O . ILE A 1 87 ? -12.904 -0.637 -0.089 1.00 90.69 87 ILE A O 1
ATOM 722 N N . PHE A 1 88 ? -13.626 -0.254 -2.178 1.00 92.56 88 PHE A N 1
ATOM 723 C CA . PHE A 1 88 ? -15.025 -0.060 -1.799 1.00 92.56 88 PHE A CA 1
ATOM 724 C C . PHE A 1 88 ? -15.628 -1.294 -1.111 1.00 92.56 88 PHE A C 1
ATOM 726 O O . PHE A 1 88 ? -16.283 -1.168 -0.076 1.00 92.56 88 PHE A O 1
ATOM 733 N N . LYS A 1 89 ? -15.377 -2.496 -1.644 1.00 94.50 89 LYS A N 1
ATOM 734 C CA . LYS A 1 89 ? -15.834 -3.754 -1.030 1.00 94.50 89 LYS A CA 1
ATOM 735 C C . LYS A 1 89 ? -15.221 -3.976 0.352 1.00 94.50 89 LYS A C 1
ATOM 737 O O . LYS A 1 89 ? -15.949 -4.282 1.287 1.00 94.50 89 LYS A O 1
ATOM 742 N N . LEU A 1 90 ? -13.914 -3.755 0.492 1.00 94.38 90 LEU A N 1
ATOM 743 C CA . LEU A 1 90 ? -13.216 -3.918 1.771 1.00 94.38 90 LEU A CA 1
ATOM 744 C C . LEU A 1 90 ? -13.752 -2.967 2.850 1.00 94.38 90 LEU A C 1
ATOM 746 O O . LEU A 1 90 ? -13.935 -3.383 3.989 1.00 94.38 90 LEU A O 1
ATOM 750 N N . LYS A 1 91 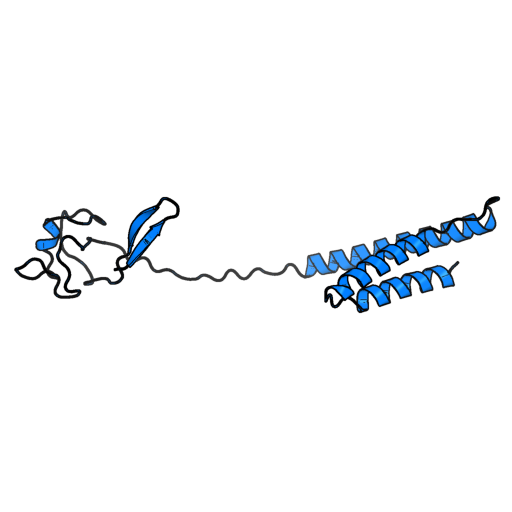? -14.067 -1.715 2.494 1.00 91.06 91 LYS A N 1
ATOM 751 C CA . LYS A 1 91 ? -14.681 -0.762 3.433 1.00 91.06 91 LYS A CA 1
ATOM 752 C C . LYS A 1 91 ? -16.065 -1.215 3.907 1.00 91.06 91 LYS A C 1
ATOM 754 O O . LYS A 1 91 ? -16.378 -1.077 5.084 1.00 91.06 91 LYS A O 1
ATOM 759 N N . GLN A 1 92 ? -16.882 -1.778 3.016 1.00 94.19 92 GLN A N 1
ATOM 760 C CA . GLN A 1 92 ? -18.188 -2.326 3.401 1.00 94.19 92 GLN A CA 1
ATOM 761 C C . GLN A 1 92 ? -18.058 -3.548 4.316 1.00 94.19 92 GLN A C 1
ATOM 763 O O . GLN A 1 92 ? -18.768 -3.639 5.315 1.00 94.19 92 GLN A O 1
ATOM 768 N N . GLU A 1 93 ? -17.143 -4.467 3.998 1.00 93.56 93 GLU A N 1
ATOM 769 C CA . GLU A 1 93 ? -16.865 -5.645 4.829 1.00 93.56 93 GLU A CA 1
ATOM 770 C C . GLU A 1 93 ? -16.398 -5.234 6.232 1.00 93.56 93 GLU A C 1
ATOM 772 O O . GLU A 1 93 ? -16.920 -5.736 7.226 1.00 93.56 93 GLU A O 1
ATOM 777 N N . GLN A 1 94 ? -15.482 -4.265 6.320 1.00 91.75 94 GLN A N 1
ATOM 778 C CA . GLN A 1 94 ? -15.005 -3.717 7.588 1.00 91.75 94 GLN A CA 1
ATOM 779 C C . GLN A 1 94 ? -16.153 -3.147 8.430 1.00 91.75 94 GLN A C 1
ATOM 781 O O . GLN A 1 94 ? -16.274 -3.485 9.607 1.00 91.75 94 GLN A O 1
ATOM 786 N N . GLN A 1 95 ? -17.020 -2.324 7.832 1.00 90.75 95 GLN A N 1
ATOM 787 C CA . GLN A 1 95 ? -18.152 -1.727 8.541 1.00 90.75 95 GLN A CA 1
ATOM 788 C C . GLN A 1 95 ? -19.113 -2.788 9.094 1.00 90.75 95 GLN A C 1
ATOM 790 O O . GLN A 1 95 ? -19.607 -2.655 10.214 1.00 90.75 95 GLN A O 1
ATOM 795 N N . LEU A 1 96 ? -19.367 -3.846 8.321 1.00 93.31 96 LEU A N 1
ATOM 796 C CA . LEU A 1 96 ? -20.246 -4.943 8.720 1.00 93.31 96 LEU A CA 1
ATOM 797 C C . LEU A 1 96 ? -19.665 -5.746 9.891 1.00 93.31 96 LEU A C 1
ATOM 799 O O . LEU A 1 96 ? -20.396 -6.084 10.819 1.00 93.31 96 LEU A O 1
ATOM 803 N N . VAL A 1 97 ? -18.359 -6.023 9.874 1.00 90.56 97 VAL A N 1
ATOM 804 C CA . VAL A 1 97 ? -17.678 -6.711 10.983 1.00 90.56 97 VAL A CA 1
ATOM 805 C C . VAL A 1 97 ? -17.773 -5.887 12.265 1.00 90.56 97 VAL A C 1
ATOM 807 O O . VAL A 1 97 ? -18.167 -6.426 13.296 1.00 90.56 97 VAL A O 1
ATOM 810 N N . ILE A 1 98 ? -17.483 -4.584 12.194 1.00 86.88 98 ILE A N 1
ATOM 811 C CA . ILE A 1 98 ? -17.556 -3.682 13.353 1.00 86.88 98 ILE A CA 1
ATOM 812 C C . ILE A 1 98 ? -18.973 -3.660 13.932 1.00 86.88 98 ILE A C 1
ATOM 814 O O . ILE A 1 98 ? -19.131 -3.861 15.130 1.00 86.88 98 ILE A O 1
ATOM 818 N N . ASP A 1 99 ? -20.002 -3.495 13.097 1.00 89.56 99 ASP A N 1
ATOM 819 C CA . ASP A 1 99 ? -21.402 -3.465 13.544 1.00 89.56 99 ASP A CA 1
ATOM 820 C C . ASP A 1 99 ? -21.826 -4.770 14.246 1.00 89.56 99 ASP A C 1
ATOM 822 O O . ASP A 1 99 ? -22.469 -4.743 15.299 1.00 89.56 99 ASP A O 1
ATOM 826 N N . ILE A 1 100 ? -21.426 -5.928 13.709 1.00 89.06 100 ILE A N 1
ATOM 827 C CA . ILE A 1 100 ? -21.683 -7.231 14.342 1.00 89.06 100 ILE A CA 1
ATOM 828 C C . ILE A 1 100 ? -20.959 -7.334 15.685 1.00 89.06 100 ILE A C 1
ATOM 830 O O . ILE A 1 100 ? -21.577 -7.738 16.673 1.00 89.06 100 ILE A O 1
ATOM 834 N N . CYS A 1 101 ? -19.680 -6.956 15.739 1.00 87.00 101 CYS A N 1
ATOM 835 C CA . CYS A 1 101 ? -18.902 -6.949 16.974 1.00 87.00 101 CYS A CA 1
ATOM 836 C C . CYS A 1 101 ? -19.549 -6.043 18.025 1.00 87.00 101 CYS A C 1
ATOM 838 O O . CYS A 1 101 ? -19.766 -6.490 19.143 1.00 87.00 101 CYS A O 1
ATOM 840 N N . THR A 1 102 ? -19.966 -4.828 17.665 1.00 86.50 102 THR A N 1
ATOM 841 C CA . THR A 1 102 ? -20.643 -3.901 18.582 1.00 86.50 102 THR A CA 1
ATOM 842 C C . THR A 1 102 ? -21.942 -4.490 19.128 1.00 86.50 102 THR A C 1
ATOM 844 O O . THR A 1 102 ? -22.180 -4.462 20.336 1.00 86.50 102 THR A O 1
ATOM 847 N N . LYS A 1 103 ? -22.780 -5.083 18.269 1.00 87.94 103 LYS A N 1
ATOM 848 C CA . LYS A 1 103 ? -24.025 -5.745 18.697 1.00 87.94 103 LYS A CA 1
ATOM 849 C C . LYS A 1 103 ? -23.757 -6.916 19.637 1.00 87.94 103 LYS A C 1
ATOM 851 O O . LYS A 1 103 ? -24.465 -7.071 20.633 1.00 87.94 103 LYS A O 1
ATOM 856 N N . LEU A 1 104 ? -22.744 -7.726 19.333 1.00 87.19 104 LEU A N 1
ATOM 857 C CA . LEU A 1 104 ? -22.331 -8.844 20.175 1.00 87.19 104 LEU A CA 1
ATOM 858 C C . LEU A 1 104 ? -21.810 -8.352 21.529 1.00 87.19 104 LEU A C 1
ATOM 860 O O . LEU A 1 104 ? -22.191 -8.916 22.554 1.00 87.19 104 LEU A O 1
ATOM 864 N N . SER A 1 105 ? -21.012 -7.286 21.547 1.00 84.94 105 SER A N 1
ATOM 865 C CA . SER A 1 105 ? -20.504 -6.660 22.767 1.00 84.94 105 SER A CA 1
ATOM 866 C C . SER A 1 105 ? -21.622 -6.141 23.653 1.00 84.94 105 SER A C 1
ATOM 868 O O . SER A 1 105 ? -21.676 -6.489 24.830 1.00 84.94 105 SER A O 1
ATOM 870 N N . LEU A 1 106 ? -22.579 -5.405 23.086 1.00 85.31 106 LEU A N 1
ATOM 871 C CA . LEU A 1 106 ? -23.755 -4.910 23.806 1.00 85.31 106 LEU A CA 1
ATOM 872 C C . LEU A 1 106 ? -24.607 -6.050 24.376 1.00 85.31 106 LEU A C 1
ATOM 874 O O . LEU A 1 106 ? -25.031 -6.003 25.534 1.00 85.31 106 LEU A O 1
ATOM 878 N N . PHE A 1 107 ? -24.854 -7.089 23.574 1.00 86.06 107 PHE A N 1
ATOM 879 C CA . PHE A 1 107 ? -25.576 -8.277 24.021 1.00 86.06 107 PHE A CA 1
ATOM 880 C C . PHE A 1 107 ? -24.837 -8.961 25.177 1.00 86.06 107 PHE A C 1
ATOM 882 O O . PHE A 1 107 ? -25.420 -9.229 26.227 1.00 86.06 107 PHE A O 1
ATOM 889 N N . SER A 1 108 ? -23.537 -9.190 25.015 1.00 83.44 108 SER A N 1
ATOM 890 C CA . SER A 1 108 ? -22.711 -9.882 26.001 1.00 83.44 108 SER A CA 1
ATOM 891 C C . SER A 1 108 ? -22.597 -9.073 27.290 1.00 83.44 108 SER A C 1
ATOM 893 O O . SER A 1 108 ? -22.812 -9.616 28.364 1.00 83.44 108 SER A O 1
ATOM 895 N N . LYS A 1 109 ? -22.396 -7.757 27.216 1.00 82.88 109 LYS A N 1
ATOM 896 C CA . LYS A 1 109 ? -22.397 -6.844 28.371 1.00 82.88 109 LYS A CA 1
ATOM 897 C C . LYS A 1 109 ? -23.701 -6.906 29.171 1.00 82.88 109 LYS A C 1
ATOM 899 O O . LYS A 1 109 ? -23.675 -6.786 30.392 1.00 82.88 109 LYS A O 1
ATOM 904 N N . LYS A 1 110 ? -24.841 -7.111 28.501 1.00 83.06 110 LYS A N 1
ATOM 905 C CA . LYS A 1 110 ? -26.158 -7.197 29.148 1.00 83.06 110 LYS A CA 1
ATOM 906 C C . LYS A 1 110 ? -26.435 -8.551 29.804 1.00 83.06 110 LYS A C 1
ATOM 908 O O . LYS A 1 110 ? -27.125 -8.591 30.820 1.00 83.06 110 LYS A O 1
ATOM 913 N N . TYR A 1 111 ? -25.964 -9.644 29.209 1.00 83.25 111 TYR A N 1
ATOM 914 C CA . TYR A 1 111 ? -26.366 -11.001 29.599 1.00 83.25 111 TYR A CA 1
ATOM 915 C C . TYR A 1 111 ? -25.228 -11.867 30.155 1.00 83.25 111 TYR A C 1
ATOM 917 O O . TYR A 1 111 ? -25.491 -12.959 30.656 1.00 83.25 111 TYR A O 1
ATOM 925 N N . SER A 1 112 ? -23.977 -11.414 30.083 1.00 80.75 112 SER A N 1
ATOM 926 C CA . SER A 1 112 ? -22.831 -12.176 30.571 1.00 80.75 112 SER A CA 1
ATOM 927 C C . SER A 1 112 ? -22.767 -12.153 32.094 1.00 80.75 112 SER A C 1
ATOM 929 O O . SER A 1 112 ? -22.829 -11.107 32.733 1.00 80.75 112 SER A O 1
ATOM 931 N N . ILE A 1 113 ? -22.601 -13.343 32.668 1.00 73.25 113 ILE A N 1
ATOM 932 C CA . ILE A 1 113 ? -22.382 -13.551 34.105 1.00 73.25 113 ILE A CA 1
ATOM 933 C C . ILE A 1 113 ? -20.916 -13.235 34.478 1.00 73.25 113 ILE A C 1
ATOM 935 O O . ILE A 1 113 ? -20.612 -12.935 35.629 1.00 73.25 113 ILE A O 1
ATOM 939 N N . ILE A 1 114 ? -20.007 -13.283 33.496 1.00 71.94 114 ILE A N 1
ATOM 940 C CA . ILE A 1 114 ? -18.558 -13.053 33.624 1.00 71.94 114 ILE A CA 1
ATOM 941 C C . ILE A 1 114 ? -18.220 -11.676 33.018 1.00 71.94 114 ILE A C 1
ATOM 943 O O . ILE A 1 114 ? -18.892 -11.279 32.058 1.00 71.94 114 ILE A O 1
ATOM 947 N N . PRO A 1 115 ? -17.194 -10.948 33.509 1.00 62.88 115 PRO A N 1
ATOM 948 C CA . PRO A 1 115 ? -16.710 -9.737 32.849 1.00 62.88 115 PRO A CA 1
ATOM 949 C C . PRO A 1 115 ? -16.459 -9.984 31.357 1.00 62.88 115 PRO A C 1
ATOM 951 O O . PRO A 1 115 ? -15.700 -10.878 30.986 1.00 62.88 115 PRO A O 1
ATOM 954 N N . TYR A 1 116 ? -17.152 -9.226 30.510 1.00 66.62 116 TYR A N 1
ATOM 955 C CA . TYR A 1 116 ? -17.017 -9.310 29.061 1.00 66.62 116 TYR A CA 1
ATOM 956 C C . TYR A 1 116 ? -15.642 -8.777 28.636 1.00 66.62 116 TYR A C 1
ATOM 958 O O . TYR A 1 116 ? -15.303 -7.640 28.966 1.00 66.62 116 TYR A O 1
ATOM 966 N N . ASN A 1 117 ? -14.866 -9.602 27.929 1.00 65.62 117 ASN A N 1
ATOM 967 C CA . ASN A 1 117 ? -13.568 -9.226 27.381 1.00 65.62 117 ASN A CA 1
ATOM 968 C C . ASN A 1 117 ? -13.754 -8.727 25.942 1.00 65.62 117 ASN A C 1
ATOM 970 O O . ASN A 1 117 ? -13.974 -9.522 25.029 1.00 65.62 117 ASN A O 1
ATOM 974 N N . ASP A 1 118 ? -13.751 -7.408 25.759 1.00 73.69 118 ASP A N 1
ATOM 975 C CA . ASP A 1 118 ? -13.906 -6.778 24.448 1.00 73.69 118 ASP A CA 1
ATOM 976 C C . ASP A 1 118 ? -12.543 -6.594 23.766 1.00 73.69 118 ASP A C 1
ATOM 978 O O . ASP A 1 118 ? -11.944 -5.514 23.787 1.00 73.69 118 ASP A O 1
ATOM 982 N N . ASP A 1 119 ? -12.048 -7.673 23.162 1.00 84.25 119 ASP A N 1
ATOM 983 C CA . ASP A 1 119 ? -10.710 -7.728 22.557 1.00 84.25 119 ASP A CA 1
ATOM 984 C C . ASP A 1 119 ? -10.577 -6.892 21.274 1.00 84.25 119 ASP A C 1
ATOM 986 O O . ASP A 1 119 ? -9.476 -6.728 20.748 1.00 84.25 119 ASP A O 1
ATOM 990 N N . ILE A 1 120 ? -11.673 -6.325 20.753 1.00 86.75 120 ILE A N 1
ATOM 991 C CA . ILE A 1 120 ? -11.657 -5.539 19.510 1.00 86.75 120 ILE A CA 1
ATOM 992 C C . ILE A 1 120 ? -10.794 -4.287 19.667 1.00 86.75 120 ILE A C 1
ATOM 994 O O . ILE A 1 120 ? -10.027 -3.941 18.768 1.00 86.75 120 ILE A O 1
ATOM 998 N N . ILE A 1 121 ? -10.869 -3.624 20.823 1.00 88.50 121 ILE A N 1
ATOM 999 C CA . ILE A 1 121 ? -10.061 -2.429 21.090 1.00 88.50 121 ILE A CA 1
ATOM 1000 C C . ILE A 1 121 ? -8.579 -2.803 21.188 1.00 88.50 121 ILE A C 1
ATOM 1002 O O . ILE A 1 121 ? -7.735 -2.096 20.636 1.00 88.50 121 ILE A O 1
ATOM 1006 N N . GLU A 1 122 ? -8.245 -3.905 21.861 1.00 90.62 122 GLU A N 1
ATOM 1007 C CA . GLU A 1 122 ? -6.860 -4.382 21.952 1.00 90.62 122 GLU A CA 1
ATOM 1008 C C . GLU A 1 122 ? -6.313 -4.796 20.585 1.00 90.62 122 GLU A C 1
ATOM 1010 O O . GLU A 1 122 ? -5.181 -4.453 20.241 1.00 90.62 122 GLU A O 1
ATOM 1015 N N . TYR A 1 123 ? -7.142 -5.432 19.761 1.00 90.88 123 TYR A N 1
ATOM 1016 C CA . TYR A 1 123 ? -6.794 -5.804 18.398 1.00 90.88 123 TYR A CA 1
ATOM 1017 C C . TYR A 1 123 ? -6.510 -4.585 17.508 1.00 90.88 123 TYR A C 1
ATOM 1019 O O . TYR A 1 123 ? -5.510 -4.557 16.793 1.00 90.88 123 TYR A O 1
ATOM 1027 N N . ILE A 1 124 ? -7.327 -3.528 17.580 1.00 92.00 124 ILE A N 1
ATOM 1028 C CA . ILE A 1 124 ? -7.064 -2.294 16.819 1.00 92.00 124 ILE A CA 1
ATOM 1029 C C . ILE A 1 124 ? -5.810 -1.581 17.353 1.00 92.00 124 ILE A C 1
ATOM 1031 O O . ILE A 1 124 ? -4.992 -1.094 16.570 1.00 92.00 124 ILE A O 1
ATOM 1035 N N . ARG A 1 125 ? -5.599 -1.566 18.676 1.00 94.19 125 ARG A N 1
ATOM 1036 C CA . ARG A 1 125 ? -4.383 -1.005 19.292 1.00 94.19 125 ARG A CA 1
ATOM 1037 C C . ARG A 1 125 ? -3.114 -1.725 18.853 1.00 94.19 125 ARG A C 1
ATOM 1039 O O . ARG A 1 125 ? -2.090 -1.068 18.678 1.00 94.19 125 ARG A O 1
ATOM 1046 N N . TYR A 1 126 ? -3.176 -3.038 18.649 1.00 94.94 126 TYR A N 1
ATOM 1047 C CA . TYR A 1 126 ? -2.059 -3.799 18.097 1.00 94.94 126 TYR A CA 1
ATOM 1048 C C . TYR A 1 126 ? -1.638 -3.258 16.721 1.00 94.94 126 TYR A C 1
ATOM 1050 O O . TYR A 1 126 ? -0.456 -2.990 16.510 1.00 94.94 126 TYR A O 1
ATOM 1058 N N . PHE A 1 127 ? -2.588 -2.974 15.825 1.00 94.75 127 PHE A N 1
ATOM 1059 C CA . PHE A 1 127 ? -2.266 -2.363 14.530 1.00 94.75 127 PHE A CA 1
ATOM 1060 C C . PHE A 1 127 ? -1.719 -0.942 14.650 1.00 94.75 127 PHE A C 1
ATOM 1062 O O . PHE A 1 127 ? -0.787 -0.585 13.931 1.00 94.75 127 PHE A O 1
ATOM 1069 N N . ILE A 1 128 ? -2.247 -0.134 15.574 1.00 95.81 128 ILE A N 1
ATOM 1070 C CA . ILE A 1 128 ? -1.694 1.201 15.849 1.00 95.81 128 ILE A CA 1
ATOM 1071 C C . ILE A 1 128 ? -0.217 1.087 16.243 1.00 95.81 128 ILE A C 1
ATOM 1073 O O . ILE A 1 128 ? 0.614 1.825 15.716 1.00 95.81 128 ILE A O 1
ATOM 1077 N N . LEU A 1 129 ? 0.128 0.132 17.111 1.00 95.81 129 LEU A N 1
ATOM 1078 C CA . LEU A 1 129 ? 1.507 -0.100 17.535 1.00 95.81 129 LEU A CA 1
ATOM 1079 C C . LEU A 1 129 ? 2.415 -0.510 16.363 1.00 95.81 129 LEU A C 1
ATOM 1081 O O . LEU A 1 129 ? 3.544 -0.022 16.253 1.00 95.81 129 LEU A O 1
ATOM 1085 N N . GLU A 1 130 ? 1.940 -1.380 15.470 1.00 95.44 130 GLU A N 1
ATOM 1086 C CA . GLU A 1 130 ? 2.691 -1.756 14.267 1.00 95.44 130 GLU A CA 1
ATOM 1087 C C . GLU A 1 130 ? 2.940 -0.550 13.354 1.00 95.44 130 GLU A C 1
ATOM 1089 O O . GLU A 1 130 ? 4.064 -0.337 12.890 1.00 95.44 130 GLU A O 1
ATOM 1094 N N . GLU A 1 131 ? 1.922 0.279 13.121 1.00 94.56 131 GLU A N 1
ATOM 1095 C CA . GLU A 1 131 ? 2.048 1.477 12.292 1.00 94.56 131 GLU A CA 1
ATOM 1096 C C . GLU A 1 131 ? 2.959 2.533 12.936 1.00 94.56 131 GLU A C 1
ATOM 1098 O O . GLU A 1 131 ? 3.796 3.122 12.248 1.00 94.56 131 GLU A O 1
ATOM 1103 N N . GLN A 1 132 ? 2.898 2.722 14.254 1.00 94.00 132 GLN A N 1
ATOM 1104 C CA . GLN A 1 132 ? 3.837 3.575 14.993 1.00 94.00 132 GLN A CA 1
ATOM 1105 C C . GLN A 1 132 ? 5.278 3.058 14.891 1.00 94.00 132 GLN A C 1
ATOM 1107 O O . GLN A 1 132 ? 6.214 3.831 14.691 1.00 94.00 132 GLN A O 1
ATOM 1112 N N . THR A 1 133 ? 5.473 1.738 14.943 1.00 93.94 133 THR A N 1
ATOM 1113 C CA . THR A 1 133 ? 6.797 1.126 14.750 1.00 93.94 133 THR A CA 1
ATOM 1114 C C . THR A 1 133 ? 7.347 1.434 13.356 1.00 93.94 133 THR A C 1
ATOM 1116 O O . THR A 1 133 ? 8.534 1.731 13.207 1.00 93.94 133 THR A O 1
ATOM 1119 N N . LYS A 1 134 ? 6.483 1.453 12.334 1.00 93.12 134 LYS A N 1
ATOM 1120 C CA . LYS A 1 134 ? 6.856 1.854 10.969 1.00 93.12 134 LYS A CA 1
ATOM 1121 C C . LYS A 1 134 ? 7.201 3.347 10.868 1.00 93.12 134 LYS A C 1
ATOM 1123 O O . LYS A 1 134 ? 8.068 3.706 10.072 1.00 93.12 134 LYS A O 1
ATOM 1128 N N . GLN A 1 135 ? 6.589 4.225 11.668 1.00 90.50 135 GLN A N 1
ATOM 1129 C CA . GLN A 1 135 ? 6.971 5.649 11.719 1.00 90.50 135 GLN A CA 1
ATOM 1130 C C . GLN A 1 135 ? 8.392 5.848 12.226 1.00 90.50 135 GLN A C 1
ATOM 1132 O O . GLN A 1 135 ? 9.131 6.658 11.668 1.00 90.50 135 GLN A O 1
ATOM 1137 N N . ASN A 1 136 ? 8.800 5.062 13.223 1.00 85.56 136 ASN A N 1
ATOM 1138 C CA . ASN A 1 136 ? 10.149 5.132 13.787 1.00 85.56 136 ASN A CA 1
ATOM 1139 C C . ASN A 1 136 ? 11.243 4.812 12.752 1.00 85.56 136 ASN A C 1
ATOM 1141 O O . ASN A 1 136 ? 12.374 5.268 12.899 1.00 85.56 136 ASN A O 1
ATOM 1145 N N . VAL A 1 137 ? 10.906 4.071 11.688 1.00 89.69 137 VAL A N 1
ATOM 1146 C CA . VAL A 1 137 ? 11.801 3.768 10.556 1.00 89.69 137 VAL A CA 1
ATOM 1147 C C . VAL A 1 137 ? 11.538 4.638 9.313 1.00 89.69 137 VAL A C 1
ATOM 1149 O O . VAL A 1 137 ? 12.094 4.370 8.251 1.00 89.69 137 VAL A O 1
ATOM 1152 N N . GLY A 1 138 ? 10.728 5.699 9.434 1.00 89.00 138 GLY A N 1
ATOM 1153 C CA . GLY A 1 138 ? 10.537 6.734 8.406 1.00 89.00 138 GLY A CA 1
ATOM 1154 C C . GLY A 1 138 ? 9.265 6.632 7.554 1.00 89.00 138 GLY A C 1
ATOM 1155 O O . GLY A 1 138 ? 9.150 7.353 6.562 1.00 89.00 138 GLY A O 1
ATOM 1156 N N . SER A 1 139 ? 8.305 5.766 7.898 1.00 90.75 139 SER A N 1
ATOM 1157 C CA . SER A 1 139 ? 7.032 5.655 7.166 1.00 90.75 139 SER A CA 1
ATOM 1158 C C . SER A 1 139 ? 6.126 6.883 7.360 1.00 90.75 139 SER A C 1
ATOM 1160 O O . SER A 1 139 ? 5.980 7.391 8.470 1.00 90.75 139 SER A O 1
ATOM 1162 N N . GLN A 1 140 ? 5.456 7.332 6.291 1.00 91.62 140 GLN A N 1
ATOM 1163 C CA . GLN A 1 140 ? 4.478 8.434 6.310 1.00 91.62 140 GLN A CA 1
ATOM 1164 C C . GLN A 1 140 ? 3.030 7.915 6.372 1.00 91.62 140 GLN A C 1
ATOM 1166 O O . GLN A 1 140 ? 2.220 8.120 5.470 1.00 91.62 140 GLN A O 1
ATOM 1171 N N . ASN A 1 141 ? 2.684 7.230 7.455 1.00 93.06 141 ASN A N 1
ATOM 1172 C CA . ASN A 1 141 ? 1.403 6.534 7.654 1.00 93.06 141 ASN A CA 1
ATOM 1173 C C . ASN A 1 141 ? 0.495 7.192 8.713 1.00 93.06 141 ASN A C 1
ATOM 1175 O O . ASN A 1 141 ? -0.411 6.543 9.227 1.00 93.06 141 ASN A O 1
ATOM 1179 N N . LYS A 1 142 ? 0.706 8.472 9.053 1.00 93.00 142 LYS A N 1
ATOM 1180 C CA . LYS A 1 142 ? -0.075 9.164 10.098 1.00 93.00 142 LYS A CA 1
ATOM 1181 C C . LYS A 1 142 ? -1.593 9.052 9.888 1.00 93.00 142 LYS A C 1
ATOM 1183 O O . LYS A 1 142 ? -2.307 8.711 10.816 1.00 93.00 142 LYS A O 1
ATOM 1188 N N . HIS A 1 143 ? -2.055 9.225 8.651 1.00 93.25 143 HIS A N 1
ATOM 1189 C CA . HIS A 1 143 ? -3.472 9.098 8.298 1.00 93.25 143 HIS A CA 1
ATOM 1190 C C . HIS A 1 143 ? -4.071 7.707 8.592 1.00 93.25 143 HIS A C 1
ATOM 1192 O O . HIS A 1 143 ? -5.271 7.600 8.829 1.00 93.25 143 HIS A O 1
ATOM 1198 N N . ILE A 1 144 ? -3.257 6.642 8.567 1.00 93.25 144 ILE A N 1
ATOM 1199 C CA . ILE A 1 144 ? -3.692 5.280 8.908 1.00 93.25 144 ILE A CA 1
ATOM 1200 C C . ILE A 1 144 ? -3.910 5.183 10.415 1.00 93.25 144 ILE A C 1
ATOM 1202 O O . ILE A 1 144 ? -4.940 4.678 10.847 1.00 93.25 144 ILE A O 1
ATOM 1206 N N . ILE A 1 145 ? -2.969 5.711 11.201 1.00 94.88 145 ILE A N 1
ATOM 1207 C CA . ILE A 1 145 ? -3.081 5.763 12.663 1.00 94.88 145 ILE A CA 1
ATOM 1208 C C . ILE A 1 145 ? -4.315 6.568 13.068 1.00 94.88 145 ILE A C 1
ATOM 1210 O O . ILE A 1 145 ? -5.136 6.054 13.820 1.00 94.88 145 ILE A O 1
ATOM 1214 N N . ASP A 1 146 ? -4.496 7.762 12.497 1.00 95.38 146 ASP A N 1
ATOM 1215 C CA . ASP A 1 146 ? -5.658 8.616 12.771 1.00 95.38 146 ASP A CA 1
ATOM 1216 C C . ASP A 1 146 ? -6.980 7.872 12.463 1.00 95.38 146 ASP A C 1
ATOM 1218 O O . ASP A 1 146 ? -7.938 7.934 13.234 1.00 95.38 146 ASP A O 1
ATOM 1222 N N . GLY A 1 147 ? -7.030 7.106 11.364 1.00 93.62 147 GLY A N 1
ATOM 1223 C CA . GLY A 1 147 ? -8.192 6.285 11.008 1.00 93.62 147 GLY A CA 1
ATOM 1224 C C . GLY A 1 147 ? -8.449 5.124 11.978 1.00 93.62 147 GLY A C 1
ATOM 1225 O O . GLY A 1 147 ? -9.599 4.853 12.321 1.00 93.62 147 GLY A O 1
ATOM 1226 N N . LEU A 1 148 ? -7.397 4.454 12.457 1.00 94.38 148 LEU A N 1
ATOM 1227 C CA . LEU A 1 148 ? -7.508 3.384 13.456 1.00 94.38 148 LEU A CA 1
ATOM 1228 C C . LEU A 1 148 ? -7.952 3.928 14.824 1.00 94.38 148 LEU A C 1
ATOM 1230 O O . LEU A 1 148 ? -8.770 3.305 15.499 1.00 94.38 148 LEU A O 1
ATOM 1234 N N . GLU A 1 149 ? -7.463 5.103 15.224 1.00 94.38 149 GLU A N 1
ATOM 1235 C CA . GLU A 1 149 ? -7.916 5.798 16.433 1.00 94.38 149 GLU A CA 1
ATOM 1236 C C . GLU A 1 149 ? -9.393 6.192 16.329 1.00 94.38 149 GLU A C 1
ATOM 1238 O O . GLU A 1 149 ? -10.157 5.995 17.277 1.00 94.38 149 GLU A O 1
ATOM 1243 N N . GLN A 1 150 ? -9.826 6.676 15.161 1.00 92.75 150 GLN A N 1
ATOM 1244 C CA . GLN A 1 150 ? -11.235 6.953 14.905 1.00 92.75 150 GLN A CA 1
ATOM 1245 C C . GLN A 1 150 ? -12.096 5.687 15.033 1.00 92.75 150 GLN A C 1
ATOM 1247 O O . GLN A 1 150 ? -13.130 5.732 15.692 1.00 92.75 150 GLN A O 1
ATOM 1252 N N . MET A 1 151 ? -11.647 4.546 14.499 1.00 90.50 151 MET A N 1
ATOM 1253 C CA . MET A 1 151 ? -12.371 3.276 14.638 1.00 90.50 151 MET A CA 1
ATOM 1254 C C . MET A 1 151 ? -12.568 2.857 16.101 1.00 90.50 151 MET A C 1
ATOM 1256 O O . MET A 1 151 ? -13.631 2.343 16.449 1.00 90.50 151 MET A O 1
ATOM 1260 N N . ILE A 1 152 ? -11.573 3.083 16.968 1.00 90.69 152 ILE A N 1
ATOM 1261 C CA . ILE A 1 152 ? -11.713 2.833 18.412 1.00 90.69 152 ILE A CA 1
ATOM 1262 C C . ILE A 1 152 ? -12.792 3.746 19.003 1.00 90.69 152 ILE A C 1
ATOM 1264 O O . ILE A 1 152 ? -13.662 3.267 19.731 1.00 90.69 152 ILE A O 1
ATOM 1268 N N . ASN A 1 153 ? -12.762 5.039 18.673 1.00 90.06 153 ASN A N 1
ATOM 1269 C CA . ASN A 1 153 ? -13.732 6.010 19.180 1.00 90.06 153 ASN A CA 1
ATOM 1270 C C . ASN A 1 153 ? -15.167 5.676 18.737 1.00 90.06 153 ASN A C 1
ATOM 1272 O O . ASN A 1 153 ? -16.087 5.685 19.557 1.00 90.06 153 ASN A O 1
ATOM 1276 N N . ASP A 1 154 ? -15.365 5.329 17.467 1.00 87.31 154 ASP A N 1
ATOM 1277 C CA . ASP A 1 154 ? -16.675 4.959 16.915 1.00 87.31 154 ASP A CA 1
ATOM 1278 C C . ASP A 1 154 ? -17.232 3.698 17.601 1.00 87.31 154 ASP A C 1
ATOM 1280 O O . ASP A 1 154 ? -18.414 3.614 17.948 1.00 87.31 154 ASP A O 1
ATOM 1284 N N . TYR A 1 155 ? -16.361 2.726 17.878 1.00 85.75 155 TYR A N 1
ATOM 1285 C CA . TYR A 1 155 ? -16.732 1.502 18.578 1.00 85.75 155 TYR A CA 1
ATOM 1286 C C . TYR A 1 155 ? -17.100 1.748 20.050 1.00 85.75 155 TYR A C 1
ATOM 1288 O O . TYR A 1 155 ? -18.098 1.217 20.537 1.00 85.75 155 TYR A O 1
ATOM 1296 N N . GLN A 1 156 ? -16.329 2.582 20.755 1.00 82.94 156 GLN A N 1
ATOM 1297 C CA . GLN A 1 156 ? -16.568 2.926 22.160 1.00 82.94 156 GLN A CA 1
ATOM 1298 C C . GLN A 1 156 ? -17.790 3.827 22.363 1.00 82.94 156 GLN A C 1
ATOM 1300 O O . GLN A 1 156 ? -18.460 3.717 23.382 1.00 82.94 156 GLN A O 1
ATOM 1305 N N . THR A 1 157 ? -18.096 4.723 21.423 1.00 78.31 157 THR A N 1
ATOM 1306 C CA . THR A 1 157 ? -19.285 5.592 21.513 1.00 78.31 157 THR A CA 1
ATOM 1307 C C . THR A 1 157 ? -20.594 4.828 21.307 1.00 78.31 157 THR A C 1
ATOM 1309 O O . THR A 1 157 ? -21.641 5.278 21.773 1.00 78.31 157 THR A O 1
ATOM 1312 N N . THR A 1 158 ? -20.540 3.668 20.650 1.00 69.38 158 THR A N 1
ATOM 1313 C CA . THR A 1 158 ? -21.715 2.834 20.351 1.00 69.38 158 THR A CA 1
ATOM 1314 C C . THR A 1 158 ? -21.965 1.736 21.408 1.00 69.38 158 THR A C 1
ATOM 1316 O O . THR A 1 158 ? -23.030 1.118 21.397 1.00 69.38 158 THR A O 1
ATOM 1319 N N . ASN A 1 159 ? -21.029 1.490 22.338 1.00 58.31 159 ASN A N 1
ATOM 1320 C CA . ASN A 1 159 ? -21.015 0.358 23.289 1.00 58.31 159 ASN A CA 1
ATOM 1321 C C . ASN A 1 159 ? -21.021 0.802 24.768 1.00 58.31 159 ASN A C 1
ATOM 1323 O O . ASN A 1 159 ? -21.759 0.217 25.605 1.00 58.31 159 ASN A O 1
#

Sequence (159 aa):
KYIKHDETGKETIHFVSRCHKHCYLENVADEVVNNDALKDCTAMDENGKCTMCGYLWNKHKHITYEINHTLSYVLLREHTDEKENRIFKLKQEQQLVIDICTKLSLFSKKYSIIPYNDDIIEYIRYFILEEQTKQNVGSQNKHIIDGLEQMINDYQTTN

Organism: NCBI:txid1234261

InterPro domains:
  IPR058519 Domain of unknown function DUF8206 [PF26633] (3-66)

Radius of gyration: 36.96 Å; chains: 1; bounding box: 75×27×87 Å

pLDDT: mean 80.96, std 12.55, range [46.47, 95.81]

Secondary structure (DSSP, 8-state):
-EEEEPTT--EEEE-----SS----SSPPBT-SS-GGGGGSTTB-TTSBBTTT--BGGG--B-----------------HHHHHHHHHHHHHHHHHHHHHHHHHHHHHHHH-SS----HHHHHHHHHHHHHHHHHHTT---HHHHHHHHHHHHHHHHH-

Foldseek 3Di:
DDWDQDPVRDTDDDDPDDQDPDWPQPPFDAPDAQDPSLLVTPQADPVQAGPRPRHHSNGDGHHDDDDDDDDDDDPDDPPVVVVVVVVVVVVVVVVVVLVVLLVVQVVCVVPPPDPDDSCVLVVLVVVLVVVVVVVVVPDPCVVVNVVSVVSSVVSVVSD